Protein AF-A0A1S4EQP3-F1 (afdb_monomer_lite)

Sequence (162 aa):
MGLKEYGWTDVPIVAMETEGAHCFNLSMHANKKIVLNQISSIAVTLGAASVCDELMRLKDDFKIIFLHLSLISFQIVGNNFNEAAQAALREVDEPRVSFIHAYDHPDIWEGHTSLVQELVYSSPKPSCIITAVGGGGLLTGILMGLKEYGNKLRPESEERRI

Foldseek 3Di:
DPCVVVVNQAPEDEDEDFVQQPQVVVCVVVLHWAFAPARPGPCRVPGDRTDDVVCSVCVVSHHYDYDDCPVPDDDDADDDDVRVLVVLVVVCVDPPDDDDDPAPDPVLLCVLLVVLVCCLPPHADDPDDDDDDDPCNNVSSVVVNCVVCVPSNDDPDPPPDD

Structure (mmCIF, N/CA/C/O backbone):
data_AF-A0A1S4EQP3-F1
#
_entry.id   AF-A0A1S4EQP3-F1
#
loop_
_atom_site.group_PDB
_atom_site.id
_atom_site.type_symbol
_atom_site.label_atom_id
_atom_site.label_alt_id
_atom_site.label_comp_id
_atom_site.label_asym_id
_atom_site.label_entity_id
_atom_site.label_seq_id
_atom_site.pdbx_PDB_ins_code
_atom_site.Cartn_x
_atom_site.Cartn_y
_atom_site.Cartn_z
_atom_site.occupancy
_atom_site.B_iso_or_equiv
_atom_site.auth_seq_id
_atom_site.auth_comp_id
_atom_site.auth_asym_id
_atom_site.auth_atom_id
_atom_site.pdbx_PDB_model_num
ATOM 1 N N . MET A 1 1 ? -18.323 -2.298 3.209 1.00 49.47 1 MET A N 1
ATOM 2 C CA . MET A 1 1 ? -17.172 -1.530 3.708 1.00 49.47 1 MET A CA 1
ATOM 3 C C . MET A 1 1 ? -16.578 -0.683 2.610 1.00 49.47 1 MET A C 1
ATOM 5 O O . MET A 1 1 ? -16.352 -1.169 1.502 1.00 49.47 1 MET A O 1
ATOM 9 N N . GLY A 1 2 ? -16.430 0.603 2.922 1.00 63.31 2 GLY A N 1
ATOM 10 C CA . GLY A 1 2 ? -15.907 1.636 2.036 1.00 63.31 2 GLY A CA 1
ATOM 11 C C . GLY A 1 2 ? -16.880 1.974 0.909 1.00 63.31 2 GLY A C 1
ATOM 12 O O . GLY A 1 2 ? -18.008 2.393 1.149 1.00 63.31 2 GLY A O 1
ATOM 13 N N . LEU A 1 3 ? -16.470 1.733 -0.335 1.00 64.12 3 LEU A N 1
ATOM 14 C CA . LEU A 1 3 ? -17.192 2.160 -1.541 1.00 64.12 3 LEU A CA 1
ATOM 15 C C . LEU A 1 3 ? -18.661 1.708 -1.585 1.00 64.12 3 LEU A C 1
ATOM 17 O O . LEU A 1 3 ? -19.537 2.493 -1.935 1.00 64.12 3 LEU A O 1
ATOM 21 N N . LYS A 1 4 ? -18.958 0.467 -1.177 1.00 61.50 4 LYS A N 1
ATOM 22 C CA . LYS A 1 4 ? -20.330 -0.077 -1.195 1.00 61.50 4 LYS A CA 1
ATOM 23 C C . LYS A 1 4 ? -21.259 0.599 -0.179 1.00 61.50 4 LYS A C 1
ATOM 25 O O . LYS A 1 4 ? -22.445 0.738 -0.447 1.00 61.50 4 LYS A O 1
ATOM 30 N N . GLU A 1 5 ? -20.735 1.034 0.967 1.00 69.56 5 GLU A N 1
ATOM 31 C CA . GLU A 1 5 ? -21.525 1.719 2.007 1.00 69.56 5 GLU A CA 1
ATOM 32 C C . GLU A 1 5 ? -21.880 3.156 1.616 1.00 69.56 5 GLU A C 1
ATOM 34 O O . GLU A 1 5 ? -22.925 3.656 2.020 1.00 69.56 5 GLU A O 1
ATOM 39 N N . TYR A 1 6 ? -21.055 3.782 0.775 1.00 76.12 6 TYR A N 1
ATOM 40 C CA . TYR A 1 6 ? -21.295 5.119 0.228 1.00 76.12 6 TYR A CA 1
ATOM 41 C C . TYR A 1 6 ? -21.929 5.102 -1.175 1.00 76.12 6 TYR A C 1
ATOM 43 O O . TYR A 1 6 ? -22.101 6.154 -1.783 1.00 76.12 6 TYR A O 1
ATOM 51 N N . GLY A 1 7 ? -22.309 3.922 -1.686 1.00 75.19 7 GLY A N 1
ATOM 52 C CA . GLY A 1 7 ? -22.993 3.770 -2.975 1.00 75.19 7 GLY A CA 1
ATOM 53 C C . GLY A 1 7 ? -22.112 3.984 -4.212 1.00 75.19 7 GLY A C 1
ATOM 54 O O . GLY A 1 7 ? -22.642 4.240 -5.284 1.00 75.19 7 GLY A O 1
ATOM 55 N N . TRP A 1 8 ? -20.788 3.879 -4.081 1.00 82.69 8 TRP A N 1
ATOM 56 C CA . TRP A 1 8 ? -19.798 4.166 -5.133 1.00 82.69 8 TRP A CA 1
ATOM 57 C C . TRP A 1 8 ? -19.382 2.925 -5.935 1.00 82.69 8 TRP A C 1
ATOM 59 O O . TRP A 1 8 ? -18.228 2.781 -6.336 1.00 82.69 8 TRP A O 1
ATOM 69 N N . THR A 1 9 ? -20.291 1.975 -6.149 1.00 77.62 9 THR A N 1
ATOM 70 C CA . THR A 1 9 ? -19.991 0.748 -6.916 1.00 77.62 9 THR A CA 1
ATOM 71 C C . THR A 1 9 ? -19.773 1.013 -8.410 1.00 77.62 9 THR A C 1
ATOM 73 O O . THR A 1 9 ? -19.205 0.183 -9.118 1.00 77.62 9 THR A O 1
ATOM 76 N N . ASP A 1 10 ? -20.220 2.168 -8.900 1.00 81.94 10 ASP A N 1
ATOM 77 C CA . ASP A 1 10 ? -20.069 2.645 -10.274 1.00 81.94 10 ASP A CA 1
ATOM 78 C C . ASP A 1 10 ? -18.718 3.328 -10.546 1.00 81.94 10 ASP A C 1
ATOM 80 O O . ASP A 1 10 ? -18.321 3.464 -11.711 1.00 81.94 10 ASP A O 1
ATOM 84 N N . VAL A 1 11 ? -17.989 3.716 -9.491 1.00 82.38 11 VAL A N 1
ATOM 85 C CA . VAL A 1 11 ? -16.647 4.296 -9.604 1.00 82.38 11 VAL A CA 1
ATOM 86 C C . VAL A 1 11 ? -15.697 3.247 -10.195 1.00 82.38 11 VAL A C 1
ATOM 88 O O . VAL A 1 11 ? -15.568 2.153 -9.641 1.00 82.38 11 VAL A O 1
ATOM 91 N N . PRO A 1 12 ? -15.020 3.541 -11.321 1.00 80.12 12 PRO A N 1
ATOM 92 C CA . PRO A 1 12 ? -14.123 2.580 -11.940 1.00 80.12 12 PRO A CA 1
ATOM 93 C C . PRO A 1 12 ? -12.889 2.340 -11.065 1.00 80.12 12 PRO A C 1
ATOM 95 O O . PRO A 1 12 ? -12.131 3.263 -10.771 1.00 80.12 12 PRO A O 1
ATOM 98 N N . ILE A 1 13 ? -12.657 1.079 -10.708 1.00 82.69 13 ILE A N 1
ATOM 99 C CA . ILE A 1 13 ? -11.427 0.624 -10.061 1.00 82.69 13 ILE A CA 1
ATOM 100 C C . ILE A 1 13 ? -10.439 0.257 -11.158 1.00 82.69 13 ILE A C 1
ATOM 102 O O . ILE A 1 13 ? -10.684 -0.649 -11.956 1.00 82.69 13 ILE A O 1
ATOM 106 N N . VAL A 1 14 ? -9.309 0.953 -11.193 1.00 82.19 14 VAL A N 1
ATOM 107 C CA . VAL A 1 14 ? -8.240 0.649 -12.139 1.00 82.19 14 VAL A CA 1
ATOM 108 C C . VAL A 1 14 ? -7.278 -0.342 -11.495 1.00 82.19 14 VAL A C 1
ATOM 110 O O . VAL A 1 14 ? -6.528 0.009 -10.586 1.00 82.19 14 VAL A O 1
ATOM 113 N N . ALA A 1 15 ? -7.314 -1.589 -11.958 1.00 81.56 15 ALA A N 1
ATOM 114 C CA . ALA A 1 15 ? -6.379 -2.624 -11.541 1.00 81.56 15 ALA A CA 1
ATOM 115 C C . ALA A 1 15 ? -5.148 -2.592 -12.456 1.00 81.56 15 ALA A C 1
ATOM 117 O O . ALA A 1 15 ? -5.262 -2.710 -13.680 1.00 81.56 15 ALA A O 1
ATOM 118 N N . MET A 1 16 ? -3.970 -2.431 -11.857 1.00 81.06 16 MET A N 1
ATOM 119 C CA . MET A 1 16 ? -2.695 -2.427 -12.567 1.00 81.06 16 MET A CA 1
ATOM 120 C C . MET A 1 16 ? -1.884 -3.649 -12.148 1.00 81.06 16 MET A C 1
ATOM 122 O O . MET A 1 16 ? -1.525 -3.798 -10.983 1.00 81.06 16 MET A O 1
ATOM 126 N N . GLU A 1 17 ? -1.594 -4.522 -13.106 1.00 78.25 1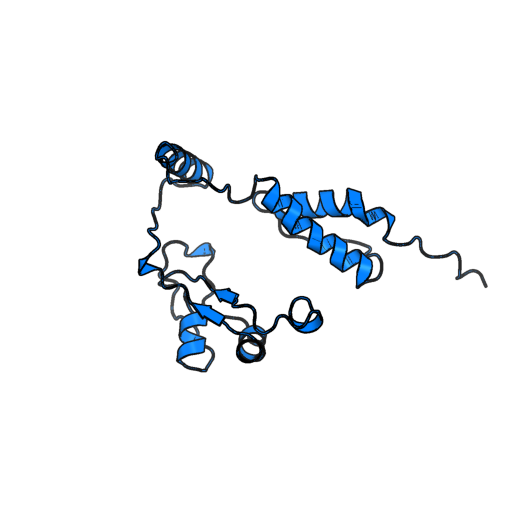7 GLU A N 1
ATOM 127 C CA . GLU A 1 17 ? -0.747 -5.697 -12.909 1.00 78.25 17 GLU A CA 1
ATOM 128 C C . GLU A 1 17 ? 0.406 -5.680 -13.905 1.00 78.25 17 GLU A C 1
ATOM 130 O O . GLU A 1 17 ? 0.261 -5.156 -15.008 1.00 78.25 17 GLU A O 1
ATOM 135 N N . THR A 1 18 ? 1.532 -6.291 -13.533 1.00 79.50 18 THR A N 1
ATOM 136 C CA . THR A 1 18 ? 2.702 -6.414 -14.410 1.00 79.50 18 THR A CA 1
ATOM 137 C C . THR A 1 18 ? 2.590 -7.644 -15.319 1.00 79.50 18 THR A C 1
ATOM 139 O O . THR A 1 18 ? 2.146 -8.714 -14.892 1.00 79.50 18 THR A O 1
ATOM 142 N N . GLU A 1 19 ? 3.040 -7.546 -16.572 1.00 79.75 19 GLU A N 1
ATOM 143 C CA . GLU A 1 19 ? 3.115 -8.688 -17.479 1.00 79.75 19 GLU A CA 1
ATOM 144 C C . GLU A 1 19 ? 4.032 -9.758 -16.863 1.00 79.75 19 GLU A C 1
ATOM 146 O O . GLU A 1 19 ? 5.043 -9.450 -16.234 1.00 79.75 19 GLU A O 1
ATOM 151 N N . GLY A 1 20 ? 3.622 -11.025 -16.932 1.00 78.25 20 GLY A N 1
ATOM 152 C CA . GLY A 1 20 ? 4.243 -12.120 -16.175 1.00 78.25 20 GLY A CA 1
ATOM 153 C C . GLY A 1 20 ? 3.848 -12.245 -14.692 1.00 78.25 20 GLY A C 1
ATOM 154 O O . GLY A 1 20 ? 4.237 -13.226 -14.066 1.00 78.25 20 GLY A O 1
ATOM 155 N N . ALA A 1 21 ? 3.067 -11.313 -14.129 1.00 81.75 21 ALA A N 1
ATOM 156 C CA . ALA A 1 21 ? 2.481 -11.384 -12.778 1.00 81.75 21 ALA A CA 1
ATOM 157 C C . ALA A 1 21 ? 0.977 -11.011 -12.746 1.00 81.75 21 ALA A C 1
ATOM 159 O O . ALA A 1 21 ? 0.446 -10.644 -11.703 1.00 81.75 21 ALA A O 1
ATOM 160 N N . HIS A 1 22 ? 0.288 -11.1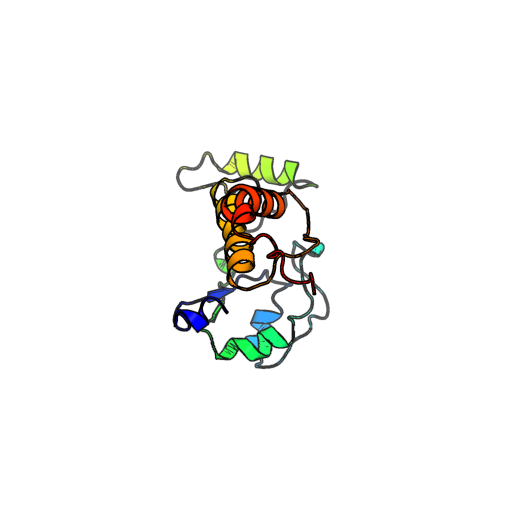07 -13.887 1.00 83.12 22 HIS A N 1
ATOM 161 C CA . HIS A 1 22 ? -1.074 -10.600 -14.121 1.00 83.12 22 HIS A CA 1
ATOM 162 C C . HIS A 1 22 ? -2.154 -11.683 -13.955 1.00 83.12 22 HIS A C 1
ATOM 164 O O . HIS A 1 22 ? -2.988 -11.926 -14.835 1.00 83.12 22 HIS A O 1
ATOM 170 N N . CYS A 1 23 ? -2.092 -12.413 -12.840 1.00 85.88 23 CYS A N 1
ATOM 171 C CA . CYS A 1 23 ? -2.995 -13.531 -12.579 1.00 85.88 23 CYS A CA 1
ATOM 172 C C . CYS A 1 23 ? -4.461 -13.089 -12.424 1.00 85.88 23 CYS A C 1
ATOM 174 O O . CYS A 1 23 ? -5.356 -13.865 -12.773 1.00 85.88 23 CYS A O 1
ATOM 176 N N . PHE A 1 24 ? -4.733 -11.861 -11.965 1.00 87.94 24 PHE A N 1
ATOM 177 C CA . PHE A 1 24 ? -6.095 -11.351 -11.829 1.00 87.94 24 PHE A CA 1
ATOM 178 C C . PHE A 1 24 ? -6.717 -11.061 -13.192 1.00 87.94 24 PHE A C 1
ATOM 180 O O . PHE A 1 24 ? -7.814 -11.542 -13.471 1.00 87.94 24 PHE A O 1
ATOM 187 N N . ASN A 1 25 ? -5.994 -10.369 -14.073 1.00 86.81 25 ASN A N 1
ATOM 188 C CA . ASN A 1 25 ? -6.412 -10.080 -15.438 1.00 86.81 25 ASN A CA 1
ATOM 189 C C . ASN A 1 25 ? -6.750 -11.371 -16.191 1.00 86.81 25 ASN A C 1
ATOM 191 O O . ASN A 1 25 ? -7.821 -11.476 -16.792 1.00 86.81 25 ASN A O 1
ATOM 195 N N . LEU A 1 26 ? -5.884 -12.388 -16.104 1.00 87.62 26 LEU A N 1
ATOM 196 C CA . LEU A 1 26 ? -6.159 -13.700 -16.697 1.00 87.62 26 LEU A CA 1
ATOM 197 C C . LEU A 1 26 ? -7.383 -14.368 -16.062 1.00 87.62 26 LEU A C 1
ATOM 199 O O . LEU A 1 26 ? -8.205 -14.937 -16.780 1.00 87.62 26 LEU A O 1
ATOM 203 N N . SER A 1 27 ? -7.530 -14.282 -14.735 1.00 89.62 27 SER A N 1
ATOM 204 C CA . SER A 1 27 ? -8.671 -14.868 -14.023 1.00 89.62 27 SER A CA 1
ATOM 205 C C . SER A 1 27 ? -10.004 -14.221 -14.408 1.00 89.62 27 SER A C 1
ATOM 207 O O . SER A 1 27 ? -11.008 -14.917 -14.564 1.00 89.62 27 SER A O 1
ATOM 209 N N . MET A 1 28 ? -10.011 -12.901 -14.610 1.00 89.62 28 MET A N 1
ATOM 210 C CA . MET A 1 28 ? -11.172 -12.138 -15.071 1.00 89.62 28 MET A CA 1
ATOM 211 C C . MET A 1 28 ? -11.585 -12.541 -16.483 1.00 89.62 28 MET A C 1
ATOM 213 O O . MET A 1 28 ? -12.742 -12.898 -16.699 1.00 89.62 28 MET A O 1
ATOM 217 N N . HIS A 1 29 ? -10.640 -12.554 -17.428 1.00 87.75 29 HIS A N 1
ATOM 218 C CA . HIS A 1 29 ? -10.913 -12.921 -18.821 1.00 87.75 29 HIS A CA 1
ATOM 219 C C . HIS A 1 29 ? -11.341 -14.388 -18.970 1.00 87.75 29 HIS A C 1
ATOM 221 O O . HIS A 1 29 ? -12.155 -14.711 -19.832 1.00 87.75 29 HIS A O 1
ATOM 227 N N . ALA A 1 30 ? -10.826 -15.279 -18.118 1.00 88.44 30 ALA A N 1
ATOM 228 C CA . ALA A 1 30 ? -11.198 -16.692 -18.105 1.00 88.44 30 ALA A CA 1
ATOM 229 C C . ALA A 1 30 ? -12.458 -16.998 -17.271 1.00 88.44 30 ALA A C 1
ATOM 231 O O . ALA A 1 30 ? -12.900 -18.149 -17.251 1.00 88.44 30 ALA A O 1
ATOM 232 N N . ASN A 1 31 ? -12.998 -16.006 -16.552 1.00 88.69 31 ASN A N 1
ATOM 233 C CA . ASN A 1 31 ? -14.061 -16.143 -15.553 1.00 88.69 31 ASN A CA 1
ATOM 234 C C . ASN A 1 31 ? -13.845 -17.311 -14.565 1.00 88.69 31 ASN A C 1
ATOM 236 O O . ASN A 1 31 ? -14.779 -18.007 -14.166 1.00 88.69 31 ASN A O 1
ATOM 240 N N . LYS A 1 32 ? -12.587 -17.562 -14.197 1.00 89.38 32 LYS A N 1
ATOM 241 C CA . LYS A 1 32 ? -12.178 -18.596 -13.240 1.00 89.38 32 LYS A CA 1
ATOM 242 C C . LYS A 1 32 ? -10.829 -18.226 -12.652 1.00 89.38 32 LYS A C 1
ATOM 244 O O . LYS A 1 32 ? -10.030 -17.577 -13.314 1.00 89.38 32 LYS A O 1
ATOM 249 N N . LYS A 1 33 ? -10.544 -18.686 -11.438 1.00 89.12 33 LYS A N 1
ATOM 250 C CA . LYS A 1 33 ? -9.240 -18.471 -10.806 1.00 89.12 33 LYS A CA 1
ATOM 251 C C . LYS A 1 33 ? -8.129 -19.132 -11.630 1.00 89.12 33 LYS A C 1
ATOM 253 O O . LYS A 1 33 ? -8.175 -20.337 -11.883 1.00 89.12 33 LYS A O 1
ATOM 258 N N . ILE A 1 34 ? -7.144 -18.339 -12.036 1.00 89.56 34 ILE A N 1
ATOM 259 C CA . ILE A 1 34 ? -5.940 -18.778 -12.738 1.00 89.56 34 ILE A CA 1
ATOM 260 C C . ILE A 1 34 ? -4.761 -18.713 -11.774 1.00 89.56 34 ILE A C 1
ATOM 262 O O . ILE A 1 34 ? -4.539 -17.705 -11.104 1.00 89.56 34 ILE A O 1
ATOM 266 N N . VAL A 1 35 ? -3.995 -19.801 -11.745 1.00 89.69 35 VAL A N 1
ATOM 267 C CA . VAL A 1 35 ? -2.705 -19.874 -11.065 1.00 89.69 35 VAL A CA 1
ATOM 268 C C . VAL A 1 35 ? -1.623 -19.869 -12.138 1.00 89.69 35 VAL A C 1
ATOM 270 O O . VAL A 1 35 ? -1.636 -20.702 -13.043 1.00 89.69 35 VAL A O 1
ATOM 273 N N . LEU A 1 36 ? -0.707 -18.912 -12.060 1.00 84.81 36 LEU A N 1
ATOM 274 C CA . LEU A 1 36 ? 0.469 -18.842 -12.912 1.00 84.81 36 LEU A CA 1
ATOM 275 C C . LEU A 1 36 ? 1.447 -19.950 -12.517 1.00 84.81 36 LEU A C 1
ATOM 277 O O . LEU A 1 36 ? 1.771 -20.110 -11.343 1.00 84.81 36 LEU A O 1
ATOM 281 N N . ASN A 1 37 ? 1.967 -20.676 -13.506 1.00 83.25 37 ASN A N 1
ATOM 282 C CA . ASN A 1 37 ? 2.991 -21.699 -13.268 1.00 83.25 37 ASN A CA 1
ATOM 283 C C . ASN A 1 37 ? 4.325 -21.090 -12.801 1.00 83.25 37 ASN A C 1
ATOM 285 O O . ASN A 1 37 ? 5.106 -21.761 -12.134 1.00 83.25 37 ASN A O 1
ATOM 289 N N . GLN A 1 38 ? 4.587 -19.830 -13.162 1.00 83.38 38 GLN A N 1
ATOM 290 C CA . GLN A 1 38 ? 5.756 -19.060 -12.744 1.00 83.38 38 GLN A CA 1
ATOM 291 C C . GLN A 1 38 ? 5.457 -17.559 -12.818 1.00 83.38 38 GLN A C 1
ATOM 293 O O . GLN A 1 38 ? 4.695 -17.124 -13.684 1.00 83.38 38 GLN A O 1
ATOM 298 N N . ILE A 1 39 ? 6.096 -16.772 -11.951 1.00 80.50 39 ILE A N 1
ATOM 299 C CA . ILE A 1 39 ? 6.154 -15.316 -12.101 1.00 80.50 39 ILE A CA 1
ATOM 300 C C . ILE A 1 39 ? 7.312 -14.994 -13.039 1.00 80.50 39 ILE A C 1
ATOM 302 O O . ILE A 1 39 ? 8.470 -15.217 -12.693 1.00 80.50 39 ILE A O 1
ATOM 306 N N . SER A 1 40 ? 6.997 -14.491 -14.229 1.00 79.31 40 SER A N 1
ATOM 307 C CA . SER A 1 40 ? 7.993 -14.094 -15.234 1.00 79.31 40 SER A CA 1
ATOM 308 C C . SER A 1 40 ? 8.143 -12.579 -15.353 1.00 79.31 40 SER A C 1
ATOM 310 O O . SER A 1 40 ? 8.765 -12.098 -16.298 1.00 79.31 40 SER A O 1
ATOM 312 N N . SER A 1 41 ? 7.530 -11.822 -14.440 1.00 73.38 41 SER A N 1
ATOM 313 C CA . SER A 1 41 ? 7.676 -10.372 -14.404 1.00 73.38 41 SER A CA 1
ATOM 314 C C . SER A 1 41 ? 9.070 -9.977 -13.921 1.00 73.38 41 SER A C 1
ATOM 316 O O . SER A 1 41 ? 9.771 -10.735 -13.255 1.00 73.38 41 SER A O 1
ATOM 318 N N . ILE A 1 42 ? 9.442 -8.735 -14.217 1.00 71.75 42 ILE A N 1
ATOM 319 C CA . ILE A 1 42 ? 10.666 -8.104 -13.719 1.00 71.75 42 ILE A CA 1
ATOM 320 C C . ILE A 1 42 ? 10.731 -8.110 -12.176 1.00 71.75 42 ILE A C 1
ATOM 322 O O . ILE A 1 42 ? 11.794 -8.316 -11.593 1.00 71.75 42 ILE A O 1
ATOM 326 N N . ALA A 1 43 ? 9.593 -7.912 -11.505 1.00 66.56 43 ALA A N 1
ATOM 327 C CA . ALA A 1 43 ? 9.488 -7.815 -10.049 1.00 66.56 43 ALA A CA 1
ATOM 328 C C . ALA A 1 43 ? 9.004 -9.140 -9.434 1.00 66.56 43 ALA A C 1
ATOM 330 O O . ALA A 1 43 ? 7.894 -9.237 -8.906 1.00 66.56 43 ALA A O 1
ATOM 331 N N . VAL A 1 44 ? 9.848 -10.172 -9.506 1.00 65.38 44 VAL A N 1
ATOM 332 C CA . VAL A 1 44 ? 9.500 -11.550 -9.104 1.00 65.38 44 VAL A CA 1
ATOM 333 C C . VAL A 1 44 ? 9.089 -11.657 -7.629 1.00 65.38 44 VAL A C 1
ATOM 335 O O . VAL A 1 44 ? 8.192 -12.424 -7.296 1.00 65.38 44 VAL A O 1
ATOM 338 N N . THR A 1 45 ? 9.699 -10.871 -6.737 1.00 61.72 45 THR A N 1
ATOM 339 C CA . THR A 1 45 ? 9.481 -10.960 -5.280 1.00 61.72 45 THR A CA 1
ATOM 340 C C . THR A 1 45 ? 8.148 -10.381 -4.799 1.00 61.72 45 THR A C 1
ATOM 342 O O . THR A 1 45 ? 7.737 -10.689 -3.684 1.00 61.72 45 THR A O 1
ATOM 345 N N . LEU A 1 46 ? 7.467 -9.568 -5.617 1.00 62.94 46 LEU A N 1
ATOM 346 C CA . LEU A 1 46 ? 6.142 -9.006 -5.311 1.00 62.94 46 LEU A CA 1
ATOM 347 C C . LEU A 1 46 ? 5.003 -9.692 -6.087 1.00 62.94 46 LEU A C 1
ATOM 349 O O . LEU A 1 46 ? 3.834 -9.400 -5.841 1.00 62.94 46 LEU A O 1
ATOM 353 N N . GLY A 1 47 ? 5.316 -10.591 -7.024 1.00 67.19 47 GLY A N 1
ATOM 354 C CA . GLY A 1 47 ? 4.306 -11.284 -7.818 1.00 67.19 47 GLY A CA 1
ATOM 355 C C . GLY A 1 47 ? 3.577 -12.362 -7.017 1.00 67.19 47 GLY A C 1
ATOM 356 O O . GLY A 1 47 ? 4.200 -13.262 -6.458 1.00 67.19 47 GLY A O 1
ATOM 357 N N . ALA A 1 48 ? 2.245 -12.318 -7.012 1.00 76.94 48 ALA A N 1
ATOM 358 C CA . ALA A 1 48 ? 1.422 -13.427 -6.543 1.00 76.94 48 ALA A CA 1
ATOM 359 C C . ALA A 1 48 ? 1.084 -14.347 -7.723 1.00 76.94 48 ALA A C 1
ATOM 361 O O . ALA A 1 48 ? 0.597 -13.893 -8.757 1.00 76.94 48 ALA A O 1
ATOM 362 N N . ALA A 1 49 ? 1.315 -15.654 -7.571 1.00 81.69 49 ALA A N 1
ATOM 363 C CA . ALA A 1 49 ? 0.975 -16.625 -8.614 1.00 81.69 49 ALA A CA 1
ATOM 364 C C . ALA A 1 49 ? -0.544 -16.756 -8.821 1.00 81.69 49 ALA A C 1
ATOM 366 O O . ALA A 1 49 ? -0.985 -17.277 -9.838 1.00 81.69 49 ALA A O 1
ATOM 367 N N . SER A 1 50 ? -1.349 -16.300 -7.863 1.00 86.12 50 SER A N 1
ATOM 368 C CA . SER A 1 50 ? -2.804 -16.330 -7.922 1.00 86.12 50 SER A CA 1
ATOM 369 C C . SER A 1 50 ? -3.397 -15.260 -7.013 1.00 86.12 50 SER A C 1
ATOM 371 O O . SER A 1 50 ? -2.856 -14.974 -5.946 1.00 86.12 50 SER A O 1
ATOM 373 N N . VAL A 1 51 ? -4.573 -14.758 -7.383 1.00 86.56 51 VAL A N 1
ATOM 374 C CA . VAL A 1 51 ? -5.411 -13.912 -6.523 1.00 86.56 51 VAL A CA 1
ATOM 375 C C . VAL A 1 51 ? -6.089 -14.700 -5.398 1.00 86.56 51 VAL A C 1
ATOM 377 O O . VAL A 1 51 ? -6.175 -15.931 -5.455 1.00 86.56 51 VAL A O 1
ATOM 380 N N . CYS A 1 52 ? -6.594 -14.002 -4.377 1.00 87.12 52 CYS A N 1
ATOM 381 C CA . CYS A 1 52 ? -7.415 -14.597 -3.321 1.00 87.12 52 CYS A CA 1
ATOM 382 C C . CYS A 1 52 ? -8.850 -14.894 -3.806 1.00 87.12 52 CYS A C 1
ATOM 384 O O . CYS A 1 52 ? -9.355 -14.252 -4.726 1.00 87.12 52 CYS A O 1
ATOM 386 N N . ASP A 1 53 ? -9.518 -15.872 -3.183 1.00 88.00 53 ASP A N 1
ATOM 387 C CA . ASP A 1 53 ? -10.865 -16.303 -3.602 1.00 88.00 53 ASP A CA 1
ATOM 388 C C . ASP A 1 53 ? -11.927 -15.217 -3.402 1.00 88.00 53 ASP A C 1
ATOM 390 O O . ASP A 1 53 ? -12.868 -15.118 -4.185 1.00 88.00 53 ASP A O 1
ATOM 394 N N . GLU A 1 54 ? -11.759 -14.372 -2.385 1.00 88.44 54 GLU A N 1
ATOM 395 C CA . GLU A 1 54 ? -12.711 -13.301 -2.088 1.00 88.44 54 GLU A CA 1
ATOM 396 C C . GLU A 1 54 ? -12.705 -12.209 -3.166 1.00 88.44 54 GLU A C 1
ATOM 398 O O . GLU A 1 54 ? -13.765 -11.725 -3.556 1.00 88.44 54 GLU A O 1
ATOM 403 N N . LEU A 1 55 ? -11.540 -11.897 -3.750 1.00 86.06 55 LEU A N 1
ATOM 404 C CA . LEU A 1 55 ? -11.463 -10.988 -4.897 1.00 86.06 55 LEU A CA 1
ATOM 405 C C . LEU A 1 55 ? -12.277 -11.524 -6.087 1.00 86.06 55 LEU A C 1
ATOM 407 O O . LEU A 1 55 ? -12.986 -10.766 -6.744 1.00 86.06 55 LEU A O 1
ATOM 411 N N . MET A 1 56 ? -12.240 -12.840 -6.325 1.00 90.69 56 MET A N 1
ATOM 412 C CA . MET A 1 56 ? -13.022 -13.484 -7.390 1.00 90.69 56 MET A CA 1
ATOM 413 C C . MET A 1 56 ? -14.533 -13.493 -7.128 1.00 90.69 56 MET A C 1
ATOM 415 O O . MET A 1 56 ? -15.297 -13.674 -8.074 1.00 90.69 56 MET A O 1
ATOM 419 N N . ARG A 1 57 ? -14.974 -13.304 -5.881 1.00 88.31 57 ARG A N 1
ATOM 420 C CA . ARG A 1 57 ? -16.395 -13.144 -5.534 1.00 88.31 57 ARG A CA 1
ATOM 421 C C . ARG A 1 57 ? -16.855 -11.699 -5.671 1.00 88.31 57 ARG A C 1
ATOM 423 O O . ARG A 1 57 ? -17.946 -11.459 -6.165 1.00 88.31 57 ARG A O 1
ATOM 430 N N . LEU A 1 58 ? -16.021 -10.751 -5.243 1.00 87.25 58 LEU A N 1
ATOM 431 C CA . LEU A 1 58 ? -16.359 -9.326 -5.234 1.00 87.25 58 LEU A CA 1
ATOM 432 C C . LEU A 1 58 ? -16.245 -8.667 -6.610 1.00 87.25 58 LEU A C 1
ATOM 434 O O . LEU A 1 58 ? -16.859 -7.630 -6.829 1.00 87.25 58 LEU A O 1
ATOM 438 N N . LYS A 1 59 ? -15.471 -9.235 -7.540 1.00 85.31 59 LYS A N 1
ATOM 439 C CA . LYS A 1 59 ? -15.209 -8.627 -8.856 1.00 85.31 59 LYS A CA 1
ATOM 440 C C . LYS A 1 59 ? -16.457 -8.218 -9.649 1.00 85.31 59 LYS A C 1
ATOM 442 O O . LYS A 1 59 ? -16.375 -7.264 -10.410 1.00 85.31 59 LYS A O 1
ATOM 447 N N . ASP A 1 60 ? -17.580 -8.919 -9.487 1.00 86.56 60 ASP A N 1
ATOM 448 C CA . ASP A 1 60 ? -18.806 -8.662 -10.251 1.00 86.56 60 ASP A CA 1
ATOM 449 C C . ASP A 1 60 ? -19.653 -7.529 -9.627 1.00 86.56 60 ASP A C 1
ATOM 451 O O . ASP A 1 60 ? -20.525 -6.975 -10.293 1.00 86.56 60 ASP A O 1
ATOM 455 N N . ASP A 1 61 ? -19.357 -7.131 -8.381 1.00 85.31 61 ASP A N 1
ATOM 456 C CA . ASP A 1 61 ? -20.013 -6.015 -7.680 1.00 85.31 61 ASP A CA 1
ATOM 457 C C . ASP A 1 61 ? -19.444 -4.638 -8.083 1.00 85.31 61 ASP A C 1
ATOM 459 O O . ASP A 1 61 ? -20.034 -3.608 -7.750 1.00 85.31 61 ASP A O 1
ATOM 463 N N . PHE A 1 62 ? -18.291 -4.597 -8.764 1.00 86.81 62 PHE A N 1
ATOM 464 C CA . PHE A 1 62 ? -17.552 -3.364 -9.041 1.00 86.81 62 PHE A CA 1
ATOM 465 C C . PHE A 1 62 ? -17.134 -3.252 -10.506 1.00 86.81 62 PHE A C 1
ATOM 467 O O . PHE A 1 62 ? -16.758 -4.225 -11.159 1.00 86.81 62 PHE A O 1
ATOM 474 N N . LYS A 1 63 ? -17.118 -2.022 -11.025 1.00 85.06 63 LYS A N 1
ATOM 475 C CA . LYS A 1 63 ? -16.568 -1.739 -12.352 1.00 85.06 63 LYS A CA 1
ATOM 476 C C . LYS A 1 63 ? -15.038 -1.766 -12.306 1.00 85.06 63 LYS A C 1
ATOM 478 O O . LYS A 1 63 ? -14.418 -0.794 -11.887 1.00 85.06 63 LYS A O 1
ATOM 483 N N . ILE A 1 64 ? -14.428 -2.852 -12.778 1.00 83.62 64 ILE A N 1
ATOM 484 C CA . ILE A 1 64 ? -12.965 -3.003 -12.835 1.00 83.62 64 ILE A CA 1
ATOM 485 C C . ILE A 1 64 ? -12.457 -2.755 -14.258 1.00 83.62 64 ILE A C 1
ATOM 487 O O . ILE A 1 64 ? -12.965 -3.328 -15.221 1.00 83.62 64 ILE A O 1
ATOM 491 N N . ILE A 1 65 ? -11.436 -1.908 -14.388 1.00 84.38 65 ILE A N 1
ATOM 492 C CA . ILE A 1 65 ? -10.734 -1.623 -15.642 1.00 84.38 65 ILE A CA 1
ATOM 493 C C . ILE A 1 65 ? -9.280 -2.062 -15.487 1.00 84.38 65 ILE A C 1
ATOM 495 O O . ILE A 1 65 ? -8.604 -1.660 -14.542 1.00 84.38 65 ILE A O 1
ATOM 499 N N . PHE A 1 66 ? -8.787 -2.857 -16.433 1.00 79.81 66 PHE A N 1
ATOM 500 C CA . PHE A 1 66 ? -7.376 -3.225 -16.494 1.00 79.81 66 PHE A CA 1
ATOM 501 C C . PHE A 1 66 ? -6.606 -2.200 -17.318 1.00 79.81 66 PHE A C 1
ATOM 503 O O . PHE A 1 66 ? -6.915 -1.978 -18.490 1.00 79.81 66 PHE A O 1
ATOM 510 N N . LEU A 1 67 ? -5.591 -1.584 -16.714 1.00 71.69 67 LEU A N 1
ATOM 511 C CA . LEU A 1 67 ? -4.626 -0.788 -17.466 1.00 71.69 67 LEU A CA 1
ATOM 512 C C . LEU A 1 67 ? -3.646 -1.735 -18.151 1.00 71.69 67 LEU A C 1
ATOM 514 O O . LEU A 1 67 ? -2.881 -2.441 -17.493 1.00 71.69 67 LEU A O 1
ATOM 518 N N . HIS A 1 68 ? -3.662 -1.746 -19.482 1.00 61.25 68 HIS A N 1
ATOM 519 C CA . HIS A 1 68 ? -2.660 -2.484 -20.231 1.00 61.25 68 HIS A C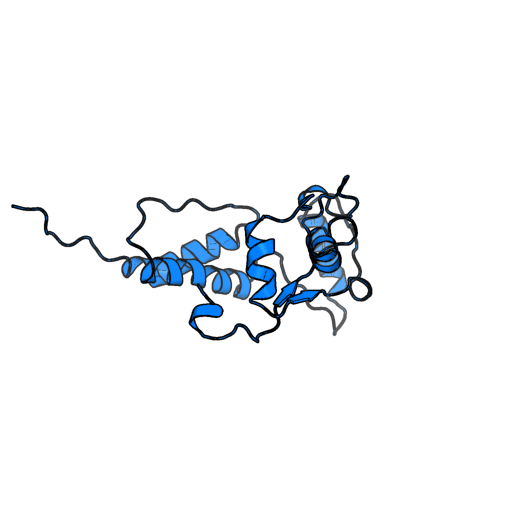A 1
ATOM 520 C C . HIS A 1 68 ? -1.325 -1.730 -20.182 1.00 61.25 68 HIS A C 1
ATOM 522 O O . HIS A 1 68 ? -1.233 -0.561 -20.560 1.00 61.25 68 HIS A O 1
ATOM 528 N N . LEU A 1 69 ? -0.282 -2.420 -19.720 1.00 61.09 69 LEU A N 1
ATOM 529 C CA . LEU A 1 69 ? 1.073 -1.893 -19.530 1.00 61.09 69 LEU A CA 1
ATOM 530 C C . LEU A 1 69 ? 1.763 -1.398 -20.796 1.00 61.09 69 LEU A C 1
ATOM 532 O O . LEU A 1 69 ? 2.847 -0.841 -20.700 1.00 61.09 69 LEU A O 1
ATOM 536 N N . SER A 1 70 ? 1.167 -1.559 -21.978 1.00 59.44 70 SER A N 1
ATOM 537 C CA . SER A 1 70 ? 1.719 -1.024 -23.225 1.00 59.44 70 SER A CA 1
ATOM 538 C C . SER A 1 70 ? 1.930 0.499 -23.197 1.00 59.44 70 SER A C 1
ATOM 540 O O . SER A 1 70 ? 2.600 1.034 -24.073 1.00 59.44 70 SER A O 1
ATOM 542 N N . LEU A 1 71 ? 1.363 1.200 -22.207 1.00 57.09 71 LEU A N 1
ATOM 543 C CA . LEU A 1 71 ? 1.549 2.634 -21.962 1.00 57.09 71 LEU A CA 1
ATOM 544 C C . LEU A 1 71 ? 2.554 2.953 -20.836 1.00 57.09 71 LEU A C 1
ATOM 546 O O . LEU A 1 71 ? 2.792 4.124 -20.558 1.00 57.09 71 LEU A O 1
ATOM 550 N N . ILE A 1 72 ? 3.125 1.940 -20.175 1.00 66.88 72 ILE A N 1
ATOM 551 C CA . ILE A 1 72 ? 4.019 2.080 -19.019 1.00 66.88 72 ILE A CA 1
ATOM 552 C C . ILE A 1 72 ? 5.352 1.400 -19.339 1.00 66.88 72 ILE A C 1
ATOM 554 O O . ILE A 1 72 ? 5.425 0.189 -19.535 1.00 66.88 72 ILE A O 1
ATOM 558 N N . SER A 1 73 ? 6.430 2.177 -19.368 1.00 68.94 73 SER A N 1
ATOM 559 C CA . SER A 1 73 ? 7.788 1.649 -19.505 1.00 68.94 73 SER A CA 1
ATOM 560 C C . SER A 1 73 ? 8.363 1.264 -18.143 1.00 68.94 73 SER A C 1
ATOM 562 O O . SER A 1 73 ? 8.339 2.072 -17.215 1.00 68.94 73 SER A O 1
ATOM 564 N N . PHE A 1 74 ? 8.950 0.071 -18.041 1.00 74.94 74 PHE A N 1
ATOM 565 C CA . PHE A 1 74 ? 9.696 -0.363 -16.859 1.00 74.94 74 PHE A CA 1
ATOM 566 C C . PHE A 1 74 ? 11.197 -0.320 -17.134 1.00 74.94 74 PHE A C 1
ATOM 568 O O . PHE A 1 74 ? 11.653 -0.786 -18.178 1.00 74.94 74 PHE A O 1
ATOM 575 N N . GLN A 1 75 ? 11.968 0.183 -16.174 1.00 79.12 75 GLN A N 1
ATOM 576 C CA . GLN A 1 75 ? 13.425 0.101 -16.183 1.00 79.12 75 GLN A CA 1
ATOM 577 C C . GLN A 1 75 ? 13.909 -0.450 -14.842 1.00 79.12 75 GLN A C 1
ATOM 579 O O . GLN A 1 75 ? 13.484 0.012 -13.784 1.00 79.12 75 GLN A O 1
ATOM 584 N N . ILE A 1 76 ? 14.796 -1.446 -14.888 1.00 81.75 76 ILE A N 1
ATOM 585 C CA . ILE A 1 76 ? 15.500 -1.944 -13.704 1.00 81.75 76 ILE A CA 1
ATOM 586 C C . ILE A 1 76 ? 16.838 -1.229 -13.656 1.00 81.75 76 ILE A C 1
ATOM 588 O O . ILE A 1 76 ? 17.661 -1.408 -14.553 1.00 81.75 76 ILE A O 1
ATOM 592 N N . VAL A 1 77 ? 17.059 -0.438 -12.613 1.00 86.12 77 VAL A N 1
ATOM 593 C CA . VAL A 1 77 ? 18.328 0.257 -12.411 1.00 86.12 77 VAL A CA 1
ATOM 594 C C . VAL A 1 77 ? 18.822 0.008 -10.997 1.00 86.12 77 VAL A C 1
ATOM 596 O O . VAL A 1 77 ? 18.085 0.190 -10.030 1.00 86.12 77 VAL A O 1
ATOM 599 N N . GLY A 1 78 ? 20.088 -0.391 -10.896 1.00 87.25 78 GLY A N 1
ATOM 600 C CA . GLY A 1 78 ? 20.742 -0.687 -9.628 1.00 87.25 78 GLY A CA 1
ATOM 601 C C . GLY A 1 78 ? 20.353 -2.031 -9.014 1.00 87.25 78 GLY A C 1
ATOM 602 O O . GLY A 1 78 ? 19.614 -2.824 -9.597 1.00 87.25 78 GLY A O 1
ATOM 603 N N . ASN A 1 79 ? 20.884 -2.284 -7.819 1.00 86.06 79 ASN A N 1
ATOM 604 C CA . ASN A 1 79 ? 20.704 -3.533 -7.070 1.00 86.06 79 ASN A CA 1
ATOM 605 C C . ASN A 1 79 ? 19.841 -3.366 -5.809 1.00 86.06 79 ASN A C 1
ATOM 607 O O . ASN A 1 79 ? 19.579 -4.336 -5.098 1.00 86.06 79 ASN A O 1
ATOM 611 N N . ASN A 1 80 ? 19.432 -2.138 -5.488 1.00 83.44 80 ASN A N 1
ATOM 612 C CA . ASN A 1 80 ? 18.627 -1.811 -4.314 1.00 83.44 80 ASN A CA 1
ATOM 613 C C . ASN A 1 80 ? 17.740 -0.583 -4.577 1.00 83.44 80 ASN A C 1
ATOM 615 O O . ASN A 1 80 ? 17.887 0.111 -5.582 1.00 83.44 80 ASN A O 1
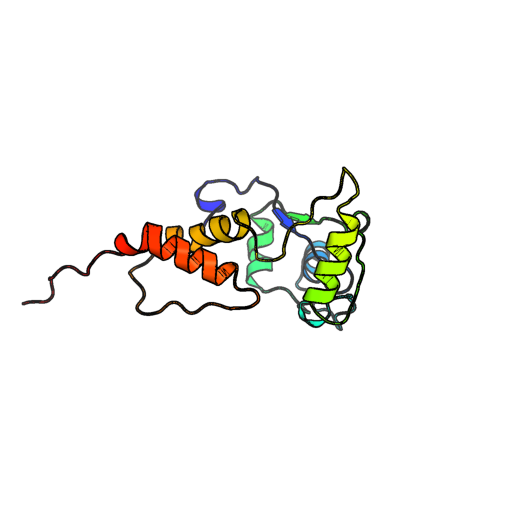ATOM 619 N N . PHE A 1 81 ? 16.822 -0.312 -3.644 1.00 83.19 81 PHE A N 1
ATOM 620 C CA . PHE A 1 81 ? 15.873 0.797 -3.752 1.00 83.19 81 PHE A CA 1
ATOM 621 C C . PHE A 1 81 ? 16.557 2.163 -3.904 1.00 83.19 81 PHE A C 1
ATOM 623 O O . PHE A 1 81 ? 16.108 2.967 -4.712 1.00 83.19 81 PHE A O 1
ATOM 630 N N . ASN A 1 82 ? 17.646 2.422 -3.174 1.00 85.81 82 ASN A N 1
ATOM 631 C CA . ASN A 1 82 ? 18.323 3.720 -3.217 1.00 85.81 82 ASN A CA 1
ATOM 632 C C . ASN A 1 82 ? 18.924 3.999 -4.597 1.00 85.81 82 ASN A C 1
ATOM 634 O O . ASN A 1 82 ? 18.783 5.106 -5.109 1.00 85.81 82 ASN A O 1
ATOM 638 N N . GLU A 1 83 ? 19.561 3.004 -5.214 1.00 89.38 83 GLU A N 1
ATOM 639 C CA . GLU A 1 83 ? 20.106 3.137 -6.569 1.00 89.38 83 GLU A CA 1
ATOM 640 C C . GLU A 1 83 ? 18.995 3.361 -7.605 1.00 89.38 83 GLU A C 1
ATOM 642 O O . GLU A 1 83 ? 19.129 4.226 -8.472 1.00 89.38 83 GLU A O 1
ATOM 647 N N . ALA A 1 84 ? 17.874 2.643 -7.477 1.00 87.81 84 ALA A N 1
ATOM 648 C CA . ALA A 1 84 ? 16.710 2.825 -8.341 1.00 87.81 84 ALA A CA 1
ATOM 649 C C . ALA A 1 84 ? 16.079 4.221 -8.172 1.00 87.81 84 ALA A C 1
ATOM 651 O O . ALA A 1 84 ? 15.780 4.889 -9.160 1.00 87.81 84 ALA A O 1
ATOM 652 N N . ALA A 1 85 ? 15.928 4.697 -6.933 1.00 87.62 85 ALA A N 1
ATOM 653 C CA . ALA A 1 85 ? 15.384 6.019 -6.629 1.00 87.62 85 ALA A CA 1
ATOM 654 C C . ALA A 1 85 ? 16.293 7.145 -7.146 1.00 87.62 85 ALA A C 1
ATOM 656 O O . ALA A 1 85 ? 15.809 8.096 -7.753 1.00 87.62 85 ALA A O 1
ATOM 657 N N . GLN A 1 86 ? 17.613 7.022 -6.980 1.00 89.62 86 GLN A N 1
ATOM 658 C CA . GLN A 1 86 ? 18.575 7.976 -7.541 1.00 89.62 86 GLN A CA 1
ATOM 659 C C . GLN A 1 86 ? 18.548 7.994 -9.071 1.00 89.62 86 GLN A C 1
ATOM 661 O O . GLN A 1 86 ? 18.681 9.057 -9.672 1.00 89.62 86 GLN A O 1
ATOM 666 N N . ALA A 1 87 ? 18.376 6.837 -9.715 1.00 88.31 87 ALA A N 1
ATOM 667 C CA . ALA A 1 87 ? 18.200 6.777 -11.160 1.00 88.31 87 ALA A CA 1
ATOM 668 C C . ALA A 1 87 ? 16.918 7.489 -11.600 1.00 88.31 87 ALA A C 1
ATOM 670 O O . ALA A 1 87 ? 16.989 8.337 -12.481 1.00 88.31 87 ALA A O 1
ATOM 671 N N . ALA A 1 88 ? 15.792 7.223 -10.934 1.00 87.81 88 ALA A N 1
ATOM 672 C CA . ALA A 1 88 ? 14.523 7.879 -11.225 1.00 87.81 88 ALA A CA 1
ATOM 673 C C . ALA A 1 88 ? 14.589 9.402 -11.031 1.00 87.81 88 ALA A C 1
ATOM 675 O O . ALA A 1 88 ? 14.075 10.139 -11.863 1.00 87.81 88 ALA A O 1
ATOM 676 N N . LEU A 1 89 ? 15.270 9.884 -9.984 1.00 88.31 89 LEU A N 1
ATOM 677 C CA . LEU A 1 89 ? 15.459 11.319 -9.739 1.00 88.31 89 LEU A CA 1
ATOM 678 C C . LEU A 1 89 ? 16.244 12.028 -10.853 1.00 88.31 89 LEU A C 1
ATOM 680 O O . LEU A 1 89 ? 16.009 13.209 -11.084 1.00 88.31 89 LEU A O 1
ATOM 684 N N . ARG A 1 90 ? 17.140 11.330 -11.565 1.00 85.94 90 ARG A N 1
ATOM 685 C CA . ARG A 1 90 ? 17.871 11.904 -12.711 1.00 85.94 90 ARG A CA 1
ATOM 686 C C . ARG A 1 90 ? 16.987 12.140 -13.937 1.00 85.94 90 ARG A C 1
ATOM 688 O O . ARG A 1 90 ? 17.343 12.958 -14.771 1.00 85.94 90 ARG A O 1
ATOM 695 N N . GLU A 1 91 ? 15.844 11.467 -14.028 1.00 82.88 91 GLU A N 1
ATOM 696 C CA . GLU A 1 91 ? 14.880 11.636 -15.125 1.00 82.88 91 GLU A CA 1
ATOM 697 C C . GLU A 1 91 ? 13.896 12.799 -14.870 1.00 82.88 91 GLU A C 1
ATOM 699 O O . GLU A 1 91 ? 13.116 13.166 -15.746 1.00 82.88 91 GLU A O 1
ATOM 704 N N . VAL A 1 92 ? 13.905 13.387 -13.665 1.00 82.25 92 VAL A N 1
ATOM 705 C CA . VAL A 1 92 ? 12.936 14.417 -13.230 1.00 82.25 92 VAL A CA 1
ATOM 706 C C . VAL A 1 92 ? 13.217 15.795 -13.829 1.00 82.25 92 VAL A C 1
ATOM 708 O O . VAL A 1 92 ? 12.350 16.663 -13.786 1.00 82.25 92 VAL A O 1
ATOM 711 N N . ASP A 1 93 ? 14.387 16.003 -14.437 1.00 71.56 93 ASP A N 1
ATOM 712 C CA . ASP A 1 93 ? 14.715 17.267 -15.112 1.00 71.56 93 ASP A CA 1
ATOM 713 C C . ASP A 1 93 ? 13.823 17.537 -16.347 1.00 71.56 93 ASP A C 1
ATOM 715 O O . ASP A 1 93 ? 13.776 18.660 -16.855 1.00 71.56 93 ASP A O 1
ATOM 719 N N . GLU A 1 94 ? 13.060 16.542 -16.811 1.00 72.81 94 GLU A N 1
ATOM 720 C CA . GLU A 1 94 ? 12.068 16.700 -17.872 1.00 72.81 94 GLU A CA 1
ATOM 721 C C . GLU A 1 94 ? 10.769 17.366 -17.355 1.00 72.81 94 GLU A C 1
ATOM 723 O O . GLU A 1 94 ? 10.114 16.827 -16.460 1.00 72.81 94 GLU A O 1
ATOM 728 N N . PRO A 1 95 ? 10.279 18.472 -17.963 1.00 72.88 95 PRO A N 1
ATOM 729 C CA . PRO A 1 95 ? 9.120 19.251 -17.483 1.00 72.88 95 PRO A CA 1
ATOM 730 C C . PRO A 1 95 ? 7.783 18.502 -17.352 1.00 72.88 95 PRO A C 1
ATOM 732 O O . PRO A 1 95 ? 6.787 19.080 -16.917 1.00 72.88 95 PRO A O 1
ATOM 735 N N . ARG A 1 96 ? 7.714 17.247 -17.803 1.00 80.62 96 ARG A N 1
ATOM 736 C CA . ARG A 1 96 ? 6.514 16.396 -17.778 1.00 80.62 96 ARG A CA 1
ATOM 737 C C . ARG A 1 96 ? 6.650 15.193 -16.849 1.00 80.62 96 ARG A C 1
ATOM 739 O O . ARG A 1 96 ? 5.730 14.380 -16.793 1.00 80.62 96 ARG A O 1
ATOM 746 N N . VAL A 1 97 ? 7.774 15.063 -16.152 1.00 80.06 97 VAL A N 1
ATOM 747 C CA . VAL A 1 97 ? 8.047 13.943 -15.256 1.00 80.06 97 VAL A CA 1
ATOM 748 C C . VAL A 1 97 ? 7.866 14.417 -13.822 1.00 80.06 97 VAL A C 1
ATOM 750 O O . VAL A 1 97 ? 8.443 15.408 -13.389 1.00 80.06 97 VAL A O 1
ATOM 753 N N . SER A 1 98 ? 7.026 13.715 -13.068 1.00 84.00 98 SER A N 1
ATOM 754 C CA . SER A 1 98 ? 6.907 13.899 -11.623 1.00 84.00 98 SER A CA 1
ATOM 755 C C . SER A 1 98 ? 7.385 12.633 -10.940 1.00 84.00 98 SER A C 1
ATOM 757 O O . SER A 1 98 ? 6.904 11.539 -11.239 1.00 84.00 98 SER A O 1
ATOM 759 N N . PHE A 1 99 ? 8.335 12.779 -10.024 1.00 86.56 99 PHE A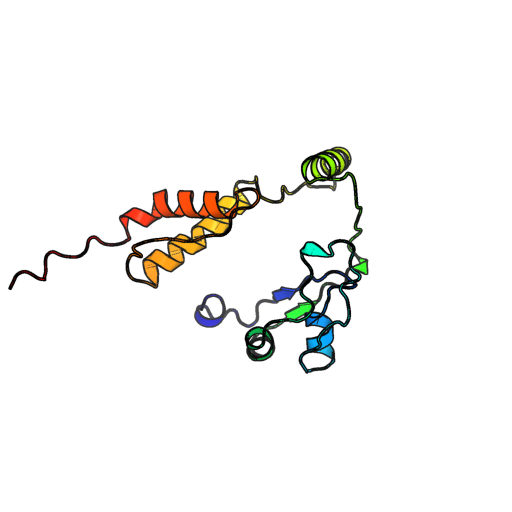 N 1
ATOM 760 C CA . PHE A 1 99 ? 8.787 11.668 -9.205 1.00 86.56 99 PHE A CA 1
ATOM 761 C C . PHE A 1 99 ? 7.900 11.525 -7.975 1.00 86.56 99 PHE A C 1
ATOM 763 O O . PHE A 1 99 ? 7.766 12.451 -7.178 1.00 86.56 99 PHE A O 1
ATOM 770 N N . ILE A 1 100 ? 7.317 10.341 -7.822 1.00 87.62 100 ILE A N 1
ATOM 771 C CA . ILE A 1 100 ? 6.511 9.980 -6.661 1.00 87.62 100 ILE A CA 1
ATOM 772 C C . ILE A 1 100 ? 7.336 9.000 -5.834 1.00 87.62 100 ILE A C 1
ATOM 774 O O . ILE A 1 100 ? 7.601 7.878 -6.270 1.00 87.62 100 ILE A O 1
ATOM 778 N N . HIS A 1 101 ? 7.759 9.424 -4.642 1.00 88.44 101 HIS A N 1
ATOM 779 C CA . HIS A 1 101 ? 8.490 8.536 -3.746 1.00 88.44 101 HIS A CA 1
ATOM 780 C C . HIS A 1 101 ? 7.584 7.386 -3.294 1.00 88.44 101 HIS A C 1
ATOM 782 O O . HIS A 1 101 ? 6.430 7.607 -2.943 1.00 88.44 101 HIS A O 1
ATOM 788 N N . ALA A 1 102 ? 8.111 6.162 -3.230 1.00 85.25 102 ALA A N 1
ATOM 789 C CA . ALA A 1 102 ? 7.306 4.974 -2.928 1.00 85.25 102 ALA A CA 1
ATOM 790 C C . ALA A 1 102 ? 6.671 4.977 -1.520 1.00 85.25 102 ALA A C 1
ATOM 792 O O . ALA A 1 102 ? 5.733 4.225 -1.265 1.00 85.25 102 ALA A O 1
ATOM 793 N N . TYR A 1 103 ? 7.202 5.776 -0.590 1.00 89.38 103 TYR A N 1
ATOM 794 C CA . TYR A 1 103 ? 6.727 5.817 0.800 1.00 89.38 103 TYR A CA 1
ATOM 795 C C . TYR A 1 103 ? 6.999 7.118 1.570 1.00 89.38 103 TYR A C 1
ATOM 797 O O . TYR A 1 103 ? 6.519 7.240 2.692 1.00 89.38 103 TYR A O 1
ATOM 805 N N . ASP A 1 104 ? 7.790 8.049 1.034 1.00 92.12 104 ASP A N 1
ATOM 806 C CA . ASP A 1 104 ? 8.323 9.223 1.760 1.00 92.12 104 ASP A CA 1
ATOM 807 C C . ASP A 1 104 ? 7.718 10.475 1.131 1.00 92.12 104 ASP A C 1
ATOM 809 O O . ASP A 1 104 ? 8.361 11.206 0.382 1.00 92.12 104 ASP A O 1
ATOM 813 N N . HIS A 1 105 ? 6.403 10.604 1.291 1.00 92.75 105 HIS A N 1
ATOM 814 C CA . HIS A 1 105 ? 5.623 11.681 0.701 1.00 92.75 105 HIS A CA 1
ATOM 815 C C . HIS A 1 105 ? 4.431 12.003 1.613 1.00 92.75 105 HIS A C 1
ATOM 817 O O . HIS A 1 105 ? 3.746 11.062 2.031 1.00 92.75 105 HIS A O 1
ATOM 823 N N . PRO A 1 106 ? 4.137 13.289 1.891 1.00 92.56 106 PRO A N 1
ATOM 824 C CA . PRO A 1 106 ? 3.035 13.689 2.768 1.00 92.56 106 PRO A CA 1
ATOM 825 C C . PRO A 1 106 ? 1.695 13.045 2.399 1.00 92.56 106 PRO A C 1
ATOM 827 O O . PRO A 1 106 ? 1.081 12.412 3.253 1.00 92.56 106 PRO A O 1
ATOM 830 N N . ASP A 1 107 ? 1.308 13.094 1.121 1.00 91.56 107 ASP A N 1
ATOM 831 C CA . ASP A 1 107 ? 0.042 12.519 0.642 1.00 91.56 107 ASP A CA 1
ATOM 832 C C . ASP A 1 107 ? -0.073 11.008 0.902 1.00 91.56 107 ASP A C 1
ATOM 834 O O . ASP A 1 107 ? -1.160 10.496 1.167 1.00 91.56 107 ASP A O 1
ATOM 838 N N . ILE A 1 108 ? 1.047 10.271 0.864 1.00 91.31 108 ILE A N 1
ATOM 839 C CA . ILE A 1 108 ? 1.056 8.832 1.163 1.00 91.31 108 ILE A CA 1
ATOM 840 C C . ILE A 1 108 ? 0.775 8.611 2.647 1.00 91.31 108 ILE A C 1
ATOM 842 O O . ILE A 1 108 ? 0.014 7.716 3.011 1.00 91.31 108 ILE A O 1
ATOM 846 N N . TRP A 1 109 ? 1.397 9.393 3.526 1.00 94.00 109 TRP A N 1
ATOM 847 C CA . TRP A 1 109 ? 1.186 9.256 4.965 1.00 94.00 109 TRP A CA 1
ATOM 848 C C . TRP A 1 109 ? -0.224 9.669 5.356 1.00 94.00 109 TRP A C 1
ATOM 850 O O . TRP A 1 109 ? -0.879 8.930 6.088 1.00 94.00 109 TRP A O 1
ATOM 860 N N . GLU A 1 110 ? -0.692 10.801 4.827 1.00 92.94 110 GLU A N 1
ATOM 861 C CA . GLU A 1 110 ? -2.049 11.304 5.023 1.00 92.94 110 GLU A CA 1
ATOM 862 C C . GLU A 1 110 ? -3.079 10.277 4.552 1.00 92.94 110 GLU A C 1
ATOM 864 O O . GLU A 1 110 ? -3.964 9.908 5.322 1.00 92.94 110 GLU A O 1
ATOM 869 N N . GLY A 1 111 ? -2.906 9.706 3.356 1.00 90.25 111 GLY A N 1
ATOM 870 C CA . GLY A 1 111 ? -3.784 8.655 2.847 1.00 90.25 111 GLY A CA 1
ATOM 871 C C . GLY A 1 111 ? -3.896 7.458 3.798 1.00 90.25 111 GLY A C 1
ATOM 872 O O . GLY A 1 111 ? -4.997 6.973 4.058 1.00 90.25 111 GLY A O 1
ATOM 873 N N . HIS A 1 112 ? -2.786 7.023 4.401 1.00 93.94 112 HIS A N 1
ATOM 874 C CA . HIS A 1 112 ? -2.780 5.925 5.375 1.00 93.94 112 HIS A CA 1
ATOM 875 C C . HIS A 1 112 ? -3.427 6.275 6.729 1.00 93.94 112 HIS A C 1
ATOM 877 O O . HIS A 1 112 ? -3.809 5.357 7.458 1.00 93.94 112 HIS A O 1
ATOM 883 N N . THR A 1 113 ? -3.585 7.557 7.090 1.00 92.56 113 THR A N 1
ATOM 884 C CA . THR A 1 113 ? -4.257 7.945 8.351 1.00 92.56 113 THR A CA 1
ATOM 885 C C . THR A 1 113 ? -5.720 7.500 8.393 1.00 92.56 113 THR A C 1
ATOM 887 O O . THR A 1 113 ? -6.233 7.174 9.468 1.00 92.56 113 THR A O 1
ATOM 890 N N . SER A 1 114 ? -6.362 7.409 7.223 1.00 91.31 114 SER A N 1
ATOM 891 C CA . SER A 1 114 ? -7.752 6.970 7.066 1.00 91.31 114 SER A CA 1
ATOM 892 C C . SER A 1 114 ? -8.014 5.589 7.679 1.00 91.31 114 SER A C 1
ATOM 894 O O . SER A 1 114 ? -9.068 5.379 8.272 1.00 91.31 114 SER A O 1
ATOM 896 N N . LEU A 1 115 ? -7.024 4.685 7.675 1.00 90.62 115 LEU A N 1
ATOM 897 C CA . LEU A 1 115 ? -7.124 3.372 8.326 1.00 90.62 115 LEU A CA 1
ATOM 898 C C . LEU A 1 115 ? -7.406 3.497 9.828 1.00 90.62 115 LEU A C 1
ATOM 900 O O . LEU A 1 115 ? -8.215 2.758 10.386 1.00 90.62 115 LEU A O 1
ATOM 904 N N . VAL A 1 116 ? -6.744 4.441 10.502 1.00 90.06 116 VAL A N 1
ATOM 905 C CA . VAL A 1 116 ? -6.956 4.677 11.937 1.00 90.06 116 VAL A CA 1
ATOM 906 C C . VAL A 1 116 ? -8.294 5.359 12.173 1.00 90.06 116 VAL A C 1
ATOM 908 O O . VAL A 1 116 ? -8.983 5.026 13.135 1.00 90.06 116 VAL A O 1
ATOM 911 N N . GLN A 1 117 ? -8.678 6.282 11.291 1.00 88.44 117 GLN A N 1
ATOM 912 C CA . GLN A 1 117 ? -9.990 6.912 11.342 1.00 88.44 117 GLN A CA 1
ATOM 913 C C . GLN A 1 117 ? -11.102 5.856 11.265 1.00 88.44 117 GLN A C 1
ATOM 915 O O . GLN A 1 117 ? -11.993 5.855 12.112 1.00 88.44 117 GLN A O 1
ATOM 920 N N . GLU A 1 118 ? -11.022 4.923 10.316 1.00 86.69 118 GLU A N 1
ATOM 921 C CA . GLU A 1 118 ? -11.966 3.810 10.196 1.00 86.69 118 GLU A CA 1
ATOM 922 C C . GLU A 1 118 ? -11.978 2.943 11.460 1.00 86.69 118 GLU A C 1
ATOM 924 O O . GLU A 1 118 ? -13.047 2.735 12.031 1.00 86.69 118 GLU A O 1
ATOM 929 N N . LEU A 1 119 ? -10.807 2.533 11.970 1.00 87.50 119 LEU A N 1
ATOM 930 C CA . LEU A 1 119 ? -10.695 1.727 13.195 1.00 87.50 119 LEU A CA 1
ATOM 931 C C . LEU A 1 119 ? -11.374 2.378 14.405 1.00 87.50 119 LEU A C 1
ATOM 933 O O . LEU A 1 119 ? -12.032 1.689 15.183 1.00 87.50 119 LEU A O 1
ATOM 937 N N . VAL A 1 120 ? -11.220 3.695 14.566 1.00 85.75 120 VAL A N 1
ATOM 938 C CA . VAL A 1 120 ? -11.812 4.461 15.672 1.00 85.75 120 VAL A CA 1
ATOM 939 C C . VAL A 1 120 ? -13.340 4.452 15.618 1.00 85.75 120 VAL A C 1
ATOM 941 O O . VAL A 1 120 ? -13.982 4.451 16.669 1.00 85.75 120 VAL A O 1
ATOM 944 N N . TYR A 1 121 ? -13.929 4.453 14.419 1.00 82.19 121 TYR A N 1
ATOM 945 C CA . TYR A 1 121 ? -15.382 4.505 14.243 1.00 82.19 121 TYR A CA 1
ATOM 946 C C . TYR A 1 121 ? -16.039 3.129 14.111 1.00 82.19 121 TYR A C 1
ATOM 948 O O . TYR A 1 121 ? -17.213 2.994 14.453 1.00 82.19 121 TYR A O 1
ATOM 956 N N . SER A 1 122 ? -15.319 2.115 13.629 1.00 80.44 122 SER A N 1
ATOM 957 C CA . SER A 1 122 ? -15.891 0.798 13.332 1.00 80.44 122 SER A CA 1
ATOM 958 C C . SER A 1 122 ? -15.691 -0.238 14.438 1.00 80.44 122 SER A C 1
ATOM 960 O O . SER A 1 122 ? -16.393 -1.249 14.440 1.00 80.44 122 SER A O 1
ATOM 962 N N . SER A 1 123 ? -14.727 -0.035 15.344 1.00 75.62 123 SER A N 1
ATOM 963 C CA . SER A 1 123 ? -14.239 -1.096 16.234 1.00 75.62 123 SER A CA 1
ATOM 964 C C . SER A 1 123 ? -13.952 -0.606 17.663 1.00 75.62 123 SER A C 1
ATOM 966 O O . SER A 1 123 ? -13.588 0.552 17.867 1.00 75.62 123 SER A O 1
ATOM 968 N N . PRO A 1 124 ? -14.062 -1.481 18.686 1.00 83.31 124 PRO A N 1
ATOM 969 C CA . PRO A 1 124 ? -13.544 -1.193 20.021 1.00 83.31 124 PRO A CA 1
ATOM 970 C C . PRO A 1 124 ? -12.037 -0.908 20.002 1.00 83.31 124 PRO A C 1
ATOM 972 O O . PRO A 1 124 ? -11.317 -1.378 19.119 1.00 83.31 124 PRO A O 1
ATOM 975 N N . LYS A 1 125 ? -11.545 -0.188 21.019 1.00 86.31 125 LYS A N 1
ATOM 976 C CA . LYS A 1 125 ? -10.117 0.117 21.163 1.00 86.31 125 LYS A CA 1
ATOM 977 C C . LYS A 1 125 ? -9.290 -1.180 21.201 1.00 86.31 125 LYS A C 1
ATOM 979 O O . LYS A 1 125 ? -9.474 -1.975 22.124 1.00 86.31 125 LYS A O 1
ATOM 984 N N . PRO A 1 126 ? -8.356 -1.396 20.258 1.00 86.31 126 PRO A N 1
ATOM 985 C CA . PRO A 1 126 ? -7.523 -2.588 20.273 1.00 86.31 126 PRO A CA 1
ATOM 986 C C . PRO A 1 126 ? -6.442 -2.485 21.355 1.00 86.31 126 PRO A C 1
ATOM 988 O O . PRO A 1 126 ? -5.912 -1.407 21.629 1.00 86.31 126 PRO A O 1
ATOM 991 N N . SER A 1 127 ? -6.057 -3.624 21.933 1.00 89.31 127 SER A N 1
ATOM 992 C CA . SER A 1 127 ? -4.920 -3.699 22.863 1.00 89.31 127 SER A CA 1
ATOM 993 C C . SER A 1 127 ? -3.564 -3.624 22.150 1.00 89.31 127 SER A C 1
ATOM 995 O O . SER A 1 127 ? -2.555 -3.322 22.780 1.00 89.31 127 SER A O 1
ATOM 997 N N . CYS A 1 128 ? -3.523 -3.915 20.845 1.00 90.00 128 CYS A N 1
ATOM 998 C CA . CYS A 1 128 ? -2.316 -3.893 20.023 1.00 90.00 128 CYS A CA 1
ATOM 999 C C . CYS A 1 128 ? -2.675 -3.662 18.547 1.00 90.00 128 CYS A C 1
ATOM 1001 O O . CYS A 1 128 ? -3.709 -4.141 18.081 1.00 90.00 128 CYS A O 1
ATOM 1003 N N . ILE A 1 129 ? -1.807 -2.960 17.815 1.00 90.38 129 ILE A N 1
ATOM 1004 C CA . ILE A 1 129 ? -1.866 -2.826 16.356 1.00 90.38 129 ILE A CA 1
ATOM 1005 C C . ILE A 1 129 ? -0.603 -3.474 15.790 1.00 90.38 129 ILE A C 1
ATOM 1007 O O . ILE A 1 129 ? 0.507 -3.059 16.117 1.00 90.38 129 ILE A O 1
ATOM 1011 N N . ILE A 1 130 ? -0.779 -4.484 14.940 1.00 93.00 130 ILE A N 1
ATOM 1012 C CA . ILE A 1 130 ? 0.306 -5.148 14.211 1.00 93.00 130 ILE A CA 1
ATOM 1013 C C . ILE A 1 130 ? 0.236 -4.670 12.764 1.00 93.00 130 ILE A C 1
ATOM 1015 O O . ILE A 1 130 ? -0.830 -4.707 12.154 1.00 93.00 130 ILE A O 1
ATOM 1019 N N . THR A 1 131 ? 1.360 -4.214 12.216 1.00 91.25 131 THR A N 1
ATOM 1020 C CA . THR A 1 131 ? 1.425 -3.704 10.843 1.00 91.25 131 THR A CA 1
ATOM 1021 C C . THR A 1 131 ? 2.743 -4.073 10.171 1.00 91.25 131 THR A C 1
ATOM 1023 O O . THR A 1 131 ? 3.750 -4.307 10.842 1.00 91.25 131 THR A O 1
ATOM 1026 N N . ALA A 1 132 ? 2.733 -4.137 8.840 1.00 89.50 132 ALA A N 1
ATOM 1027 C CA . ALA A 1 132 ? 3.931 -4.358 8.044 1.00 89.50 132 ALA A CA 1
ATOM 1028 C C . ALA A 1 132 ? 4.773 -3.076 7.966 1.00 89.50 132 ALA A C 1
ATOM 1030 O O . ALA A 1 132 ? 4.242 -1.971 7.849 1.00 89.50 132 ALA A O 1
ATOM 1031 N N . VAL A 1 133 ? 6.099 -3.227 7.984 1.00 91.00 133 VAL A N 1
ATOM 1032 C CA . VAL A 1 133 ? 7.038 -2.103 7.890 1.00 91.00 133 VAL A CA 1
ATOM 1033 C C . VAL A 1 133 ? 8.084 -2.405 6.822 1.00 91.00 133 VAL A C 1
ATOM 1035 O O . VAL A 1 133 ? 8.942 -3.262 7.005 1.00 91.00 133 VAL A O 1
ATOM 1038 N N . GLY A 1 134 ? 7.981 -1.701 5.694 1.00 89.75 134 GLY A N 1
ATOM 1039 C CA . GLY A 1 134 ? 9.039 -1.583 4.687 1.00 89.75 134 GLY A CA 1
ATOM 1040 C C . GLY A 1 134 ? 9.739 -0.232 4.833 1.00 89.75 134 GLY A C 1
ATOM 1041 O O . GLY A 1 134 ? 10.351 0.042 5.858 1.00 89.75 134 GLY A O 1
ATOM 1042 N N . GLY A 1 135 ? 9.554 0.664 3.859 1.00 88.12 135 GLY A N 1
ATOM 1043 C CA . GLY A 1 135 ? 10.046 2.050 3.928 1.00 88.12 135 GLY A CA 1
ATOM 1044 C C . GLY A 1 135 ? 9.346 2.956 4.956 1.00 88.12 135 GLY A C 1
ATOM 1045 O O . GLY A 1 135 ? 9.700 4.117 5.097 1.00 88.12 135 GLY A O 1
ATOM 1046 N N . GLY A 1 136 ? 8.351 2.446 5.687 1.00 92.69 136 GLY A N 1
ATOM 1047 C CA . GLY A 1 136 ? 7.743 3.142 6.827 1.00 92.69 136 GLY A CA 1
ATOM 1048 C C . GLY A 1 136 ? 6.492 3.971 6.529 1.00 92.69 136 GLY A C 1
ATOM 1049 O O . GLY A 1 136 ? 5.782 4.290 7.472 1.00 92.69 136 GLY A O 1
ATOM 1050 N N . GLY A 1 137 ? 6.143 4.239 5.264 1.00 94.94 137 GLY A N 1
ATOM 1051 C CA . GLY A 1 137 ? 4.997 5.098 4.911 1.00 94.94 137 GLY A CA 1
ATOM 1052 C C . GLY A 1 137 ? 3.661 4.700 5.563 1.00 94.94 137 GLY A C 1
ATOM 1053 O O . GLY A 1 137 ? 2.953 5.561 6.082 1.00 94.94 137 GLY A O 1
ATOM 1054 N N . LEU A 1 138 ? 3.358 3.396 5.620 1.00 93.56 138 LEU A N 1
ATOM 1055 C CA . LEU A 1 138 ? 2.174 2.870 6.314 1.00 93.56 138 LEU A CA 1
ATOM 1056 C C . LEU A 1 138 ? 2.229 3.123 7.829 1.00 93.56 138 LEU A C 1
ATOM 1058 O O . LEU A 1 138 ? 1.266 3.616 8.410 1.00 93.56 138 LEU A O 1
ATOM 1062 N N . LEU A 1 139 ? 3.355 2.802 8.478 1.00 95.75 139 LEU A N 1
ATOM 1063 C CA . LEU A 1 139 ? 3.520 3.014 9.918 1.00 95.75 139 LEU A CA 1
ATOM 1064 C C . LEU A 1 139 ? 3.459 4.507 10.268 1.00 95.75 139 LEU A C 1
ATOM 1066 O O . LEU A 1 139 ? 2.815 4.864 11.249 1.00 95.75 139 LEU A O 1
ATOM 1070 N N . THR A 1 140 ? 4.063 5.376 9.455 1.00 97.31 140 THR A N 1
ATOM 1071 C CA . THR A 1 140 ? 3.986 6.834 9.614 1.00 97.31 140 THR A CA 1
ATOM 1072 C C . THR A 1 140 ? 2.538 7.311 9.590 1.00 97.31 140 THR A C 1
ATOM 1074 O O . THR A 1 140 ? 2.116 8.001 10.517 1.00 97.31 140 THR A O 1
ATOM 1077 N N . GLY A 1 141 ? 1.748 6.884 8.600 1.00 95.69 141 GLY A N 1
ATOM 1078 C CA . GLY A 1 141 ? 0.326 7.222 8.536 1.00 95.69 141 GLY A CA 1
ATOM 1079 C C . GLY A 1 141 ? -0.485 6.679 9.713 1.00 95.69 141 GLY A C 1
ATOM 1080 O O . GLY A 1 141 ? -1.315 7.396 10.268 1.00 95.69 141 GLY A O 1
ATOM 1081 N N . ILE A 1 142 ? -0.197 5.460 10.181 1.00 95.19 142 ILE A N 1
ATOM 1082 C CA . ILE A 1 142 ? -0.821 4.914 11.397 1.00 95.19 142 ILE A CA 1
ATOM 1083 C C . ILE A 1 142 ? -0.489 5.785 12.616 1.00 95.19 142 ILE A C 1
ATOM 1085 O O . ILE A 1 142 ? -1.382 6.143 13.379 1.00 95.19 142 ILE A O 1
ATOM 1089 N N . LEU A 1 143 ? 0.775 6.162 12.815 1.00 95.56 143 LEU A N 1
ATOM 1090 C CA . LEU A 1 143 ? 1.186 6.993 13.951 1.00 95.56 143 LEU A CA 1
ATOM 1091 C C . LEU A 1 143 ? 0.571 8.399 13.889 1.00 95.56 143 LEU A C 1
ATOM 1093 O O . LEU A 1 143 ? 0.120 8.912 14.915 1.00 95.56 143 LEU A O 1
ATOM 1097 N N . MET A 1 144 ? 0.507 9.003 12.699 1.00 95.62 144 MET A N 1
ATOM 1098 C CA . MET A 1 144 ? -0.177 10.280 12.470 1.00 95.62 144 MET A CA 1
ATOM 1099 C C . MET A 1 144 ? -1.670 10.177 12.792 1.00 95.62 144 MET A C 1
ATOM 1101 O O . MET A 1 144 ? -2.179 10.961 13.592 1.00 95.62 144 MET A O 1
ATOM 1105 N N . GLY A 1 145 ? -2.347 9.156 12.263 1.00 93.38 145 GLY A N 1
ATOM 1106 C CA . GLY A 1 145 ? -3.758 8.906 12.539 1.00 93.38 145 GLY A CA 1
ATOM 1107 C C . GLY A 1 145 ? -4.028 8.629 14.020 1.00 93.38 145 GLY A C 1
ATOM 1108 O O . GLY A 1 145 ? -5.005 9.119 14.573 1.00 93.38 145 GLY A O 1
ATOM 1109 N N . LEU A 1 146 ? -3.145 7.911 14.721 1.00 93.19 146 LEU A N 1
ATOM 1110 C CA . LEU A 1 146 ? -3.268 7.695 16.168 1.00 93.19 146 LEU A CA 1
ATOM 1111 C C . LEU A 1 146 ? -3.081 8.990 16.961 1.00 93.19 146 LEU A C 1
ATOM 1113 O O . LEU A 1 146 ? -3.777 9.204 17.951 1.00 93.19 146 LEU A O 1
ATOM 1117 N N . LYS A 1 147 ? -2.176 9.873 16.534 1.00 93.06 147 LYS A N 1
ATOM 1118 C CA . LYS A 1 147 ? -2.001 11.187 17.162 1.00 93.06 147 LYS A CA 1
ATOM 1119 C C . LYS A 1 147 ? -3.253 12.055 17.007 1.00 93.06 147 LYS A C 1
ATOM 1121 O O . LYS A 1 147 ? -3.617 12.766 17.940 1.00 93.06 147 LYS A O 1
ATOM 1126 N N . GLU A 1 148 ? -3.907 11.985 15.853 1.00 92.56 148 GLU A N 1
ATOM 1127 C CA . GLU A 1 148 ? -5.083 12.795 15.531 1.00 92.56 148 GLU A CA 1
ATOM 1128 C C . GLU A 1 148 ? -6.394 12.221 16.098 1.00 92.56 148 GLU A C 1
ATOM 1130 O O . GLU A 1 148 ? -7.198 12.939 16.700 1.00 92.56 148 GLU A O 1
ATOM 1135 N N . TYR A 1 149 ? -6.605 10.912 15.954 1.00 88.62 149 TYR A N 1
ATOM 1136 C CA . TYR A 1 149 ? -7.864 10.232 16.271 1.00 88.62 149 TYR A CA 1
ATOM 1137 C C . TYR A 1 149 ? -7.773 9.290 17.474 1.00 88.62 149 TYR A C 1
ATOM 1139 O O . TYR A 1 149 ? -8.803 8.935 18.043 1.00 88.62 149 TYR A O 1
ATOM 1147 N N . GLY A 1 150 ? -6.577 8.898 17.915 1.00 80.88 150 GLY A N 1
ATOM 1148 C CA . GLY A 1 150 ? -6.390 7.879 18.955 1.00 80.88 150 GLY A CA 1
ATOM 1149 C C . GLY A 1 150 ? -6.972 8.252 20.319 1.00 80.88 150 GLY A C 1
ATOM 1150 O O . GLY A 1 150 ? -7.394 7.371 21.061 1.00 80.88 150 GLY A O 1
ATOM 1151 N N . ASN A 1 151 ? -7.106 9.545 20.630 1.00 76.75 151 ASN A N 1
ATOM 1152 C CA . ASN A 1 151 ? -7.792 10.006 21.846 1.00 76.75 151 ASN A CA 1
ATOM 1153 C C . ASN A 1 151 ? -9.319 9.806 21.794 1.00 76.75 151 ASN A C 1
ATOM 1155 O O . ASN A 1 151 ? -9.983 9.857 22.827 1.00 76.75 151 ASN A O 1
ATOM 1159 N N . LYS A 1 152 ? -9.884 9.575 20.602 1.00 70.25 152 LYS A N 1
ATOM 1160 C CA . LYS A 1 152 ? -11.303 9.250 20.392 1.00 70.25 152 LYS A CA 1
ATOM 1161 C C . LYS A 1 152 ? -11.577 7.746 20.513 1.00 70.25 152 LYS A C 1
ATOM 1163 O O . LYS A 1 152 ? -12.741 7.358 20.578 1.00 70.25 152 LYS A O 1
ATOM 1168 N N . LEU A 1 153 ? -10.533 6.910 20.614 1.00 62.50 153 LEU A N 1
ATOM 1169 C CA . LEU A 1 153 ? -10.639 5.529 21.094 1.00 62.50 153 LEU A CA 1
ATOM 1170 C C . LEU A 1 153 ? -11.037 5.600 22.576 1.00 62.50 153 LEU A C 1
ATOM 1172 O O . LEU A 1 153 ? -10.167 5.698 23.442 1.00 62.50 153 LEU A O 1
ATOM 1176 N N . ARG A 1 154 ? -12.347 5.669 22.845 1.00 56.41 154 ARG A N 1
ATOM 1177 C CA . ARG A 1 154 ? -12.961 5.900 24.166 1.00 56.41 154 ARG A CA 1
ATOM 1178 C C . ARG A 1 154 ? -12.173 5.268 25.331 1.00 56.41 154 ARG A C 1
ATOM 1180 O O . ARG A 1 154 ? -11.759 4.111 25.221 1.00 56.41 154 ARG A O 1
ATOM 1187 N N . PRO A 1 155 ? -12.048 5.961 26.479 1.00 50.22 155 PRO A N 1
ATOM 1188 C CA . PRO A 1 155 ? -11.799 5.285 27.746 1.00 50.22 155 PRO A CA 1
ATOM 1189 C C . PRO A 1 155 ? -12.926 4.275 27.983 1.00 50.22 155 PRO A C 1
ATOM 1191 O O . PRO A 1 155 ? -14.098 4.618 27.807 1.00 50.22 155 PRO A O 1
ATOM 1194 N N . GLU A 1 156 ? -12.588 3.044 28.367 1.00 49.53 156 GLU A N 1
ATOM 1195 C CA . GLU A 1 156 ? -13.567 2.155 28.986 1.00 49.53 156 GLU A CA 1
ATOM 1196 C C . GLU A 1 156 ? -14.163 2.898 30.184 1.00 49.53 156 GLU A C 1
ATOM 1198 O O . GLU A 1 156 ? -13.453 3.300 31.106 1.00 49.53 156 GLU A O 1
ATOM 1203 N N . SER A 1 157 ? -15.470 3.130 30.142 1.00 45.75 157 SER A N 1
ATOM 1204 C CA . SER A 1 157 ? -16.239 3.496 31.318 1.00 45.75 157 SER A CA 1
ATOM 1205 C C . SER A 1 157 ? -16.006 2.436 32.393 1.00 45.75 157 SER A C 1
ATOM 1207 O O . SER A 1 157 ? -16.307 1.263 32.183 1.00 45.75 157 SER A O 1
ATOM 1209 N N . GLU A 1 158 ? -15.402 2.850 33.501 1.00 45.78 158 GLU A N 1
ATOM 1210 C CA . GLU A 1 158 ? -15.827 2.709 34.905 1.00 45.78 158 GLU A CA 1
ATOM 1211 C C . GLU A 1 158 ? -17.103 1.888 35.273 1.00 45.78 158 GLU A C 1
ATOM 1213 O O . GLU A 1 158 ? -17.728 2.164 36.288 1.00 45.78 158 GLU A O 1
ATOM 1218 N N . GLU A 1 159 ? -17.494 0.836 34.545 1.00 48.66 159 GLU A N 1
ATOM 1219 C CA . GLU A 1 159 ? -18.758 0.097 34.751 1.00 48.66 159 GLU A CA 1
ATOM 1220 C C . GLU A 1 159 ? -18.605 -1.436 34.819 1.00 48.66 159 GLU A C 1
ATOM 1222 O O . GLU A 1 159 ? -19.442 -2.203 34.348 1.00 48.66 159 GLU A O 1
ATOM 1227 N N . ARG A 1 160 ? -17.568 -1.923 35.511 1.00 42.91 160 ARG A N 1
ATOM 1228 C CA . ARG A 1 160 ? -17.642 -3.230 36.205 1.00 42.91 160 ARG A CA 1
ATOM 1229 C C . ARG A 1 160 ? -17.141 -3.134 37.644 1.00 42.91 160 ARG A C 1
ATOM 1231 O O . ARG A 1 160 ? -16.279 -3.890 38.080 1.00 42.91 160 ARG A O 1
ATOM 1238 N N . ARG A 1 161 ? -17.701 -2.181 38.387 1.00 44.59 161 ARG A N 1
ATOM 1239 C CA . ARG A 1 161 ? -17.861 -2.294 39.840 1.00 44.59 161 ARG A CA 1
ATOM 1240 C C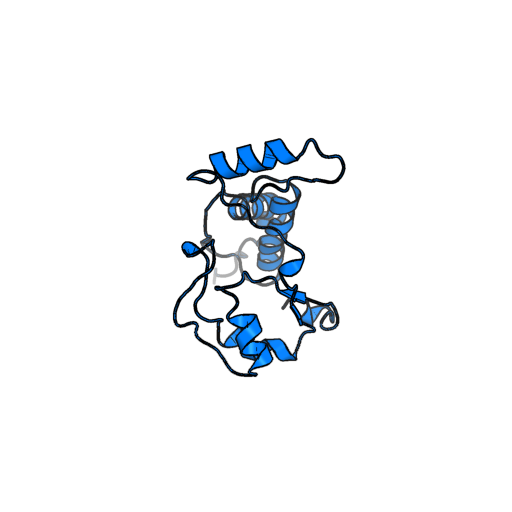 . ARG A 1 161 ? -19.343 -2.465 40.137 1.00 44.59 161 ARG A C 1
ATOM 1242 O O . ARG A 1 161 ? -20.006 -1.462 40.358 1.00 44.59 161 ARG A O 1
ATOM 1249 N N . ILE A 1 162 ? -19.818 -3.710 40.134 1.00 43.34 162 ILE A N 1
ATOM 1250 C CA . ILE A 1 162 ? -20.748 -4.260 41.134 1.00 43.34 162 ILE A CA 1
ATOM 1251 C C . ILE A 1 162 ? -20.432 -5.750 41.250 1.00 43.34 162 ILE A C 1
ATOM 1253 O O . ILE A 1 162 ? -20.310 -6.391 40.181 1.00 43.34 162 ILE A O 1
#

pLDDT: mean 81.33, std 12.2, range [42.91, 97.31]

Organism: Diaphorina citri (NCBI:txid121845)

InterPro domains:
  IPR001926 Tryptophan synthase beta chain-like, PALP domain [PF00291] (77-152)
  IPR036052 Tryptophan synthase beta chain-like, PALP domain superfamily [G3DSA:3.40.50.1100] (1-70)
  IPR036052 Tryptophan synthase beta chain-like, PALP domain superfamily [G3DSA:3.40.50.1100] (74-157)
  IPR036052 Tryptophan synthase beta chain-like, PALP domain superfamily [SSF53686] (2-63)
  IPR036052 Tryptophan synthase beta chain-like, PALP domain superfamily [SSF53686] (76-153)
  IPR050147 Serine/Threonine Dehydratase [PTHR48078] (76-151)

Radius of gyration: 20.37 Å; chains: 1; bounding box: 44×41×64 Å

Secondary structure (DSSP, 8-state):
-GGGTTT-TTSPEEE---TTS-HHHHHHHTTS----SS--SS-GGG--SS--HHHHHHGGGS-EEE--GGG------SSSHHHHHHHHHHTTTSTT-----SS-SHHHHHHHHHHHHHHHHHSPPPS------SSSHHHHHHHHHHHHHGGGS-PPPS----